Protein AF-A0A1F8SDV8-F1 (afdb_monomer)

Nearest PDB structures (foldseek):
  3fo8-assembly1_D  TM=5.947E-01  e=2.381E+00  Tequatrovirus T4
  1kzf-assembly1_A  TM=5.421E-01  e=2.710E+00  Pantoea stewartii subsp. stewartii

Sequence (107 aa):
MPEGTQVDLAQVLSIPWDRAVLMEPYSDGVAMNERLGFRGFRDDASGPMDEANQFVVFVQGQTVVSTASLFPESGSFRFDPTITEFSREDAKFVVERSGAGVTLTRP

pLDDT: mean 82.39, std 11.58, range [51.09, 95.25]

Solvent-accessible surface area (backbone atoms only — not comparable to full-atom values): 6331 Å² total; per-residue (Å²): 134,62,70,72,38,75,44,51,53,52,75,71,45,86,67,83,50,53,37,34,40,50,40,58,47,71,59,46,63,64,61,45,15,61,77,68,73,48,88,78,65,70,71,87,80,63,66,88,77,49,88,75,35,37,34,39,40,30,25,39,92,94,40,82,73,47,76,46,82,32,47,45,92,82,72,35,53,40,67,40,86,87,60,48,62,45,37,45,92,62,33,50,27,25,32,42,73,54,101,88,45,42,35,36,34,76,116

Structure (mmCIF, N/CA/C/O backbone):
data_AF-A0A1F8SDV8-F1
#
_entry.id   AF-A0A1F8SDV8-F1
#
loop_
_atom_site.group_PDB
_atom_site.id
_atom_site.type_symbol
_atom_site.label_atom_id
_atom_site.label_alt_id
_atom_site.label_comp_id
_atom_site.label_asym_id
_atom_site.label_entity_id
_atom_site.label_seq_id
_atom_site.pdbx_PDB_ins_code
_atom_site.Cartn_x
_atom_site.Cartn_y
_atom_site.Cartn_z
_atom_site.occupancy
_atom_site.B_iso_or_equiv
_atom_site.auth_seq_id
_atom_site.auth_comp_id
_atom_site.auth_asym_id
_atom_site.auth_atom_id
_atom_site.pdbx_PDB_model_num
ATOM 1 N N . MET A 1 1 ? -3.418 5.355 -16.925 1.00 74.81 1 MET A N 1
ATOM 2 C CA . MET A 1 1 ? -3.504 6.620 -16.158 1.00 74.81 1 MET A CA 1
ATOM 3 C C . MET A 1 1 ? -2.447 7.603 -16.654 1.00 74.81 1 MET A C 1
ATOM 5 O O . MET A 1 1 ? -1.295 7.184 -16.741 1.00 74.81 1 MET A O 1
ATOM 9 N N . PRO A 1 2 ? -2.810 8.836 -17.041 1.00 85.12 2 PRO A N 1
ATOM 10 C CA . PRO A 1 2 ? -1.858 9.888 -17.429 1.00 85.12 2 PRO A CA 1
ATOM 11 C C . PRO A 1 2 ? -0.865 10.254 -16.312 1.00 85.12 2 PRO A C 1
ATOM 13 O O . PRO A 1 2 ? -1.168 10.054 -15.138 1.00 85.12 2 PRO A O 1
ATOM 16 N N . GLU A 1 3 ? 0.300 10.796 -16.666 1.00 89.62 3 GLU A N 1
ATOM 17 C CA . GLU A 1 3 ? 1.226 11.415 -15.700 1.00 89.62 3 GLU A CA 1
ATOM 18 C C . GLU A 1 3 ? 0.564 12.609 -14.992 1.00 89.62 3 GLU A C 1
ATOM 20 O O . GLU A 1 3 ? -0.295 13.275 -15.573 1.00 89.62 3 GLU A O 1
ATOM 25 N N . GLY A 1 4 ? 0.908 12.838 -13.724 1.00 89.38 4 GLY A N 1
ATOM 26 C CA . GLY A 1 4 ? 0.322 13.887 -12.886 1.00 89.38 4 GLY A CA 1
ATOM 27 C C . GLY A 1 4 ? -1.101 13.589 -12.401 1.00 89.38 4 GLY A C 1
ATOM 28 O O . GLY A 1 4 ? -1.679 14.391 -11.669 1.00 89.38 4 GLY A O 1
ATOM 29 N N . THR A 1 5 ? -1.683 12.443 -12.778 1.00 92.00 5 THR A N 1
ATOM 30 C CA . THR A 1 5 ? -3.004 12.029 -12.280 1.00 92.00 5 THR A CA 1
ATOM 31 C C . THR A 1 5 ? -2.945 11.835 -10.770 1.00 92.00 5 THR A C 1
ATOM 33 O O . THR A 1 5 ? -2.089 11.098 -10.280 1.00 92.00 5 THR A O 1
ATOM 36 N N . GLN A 1 6 ? -3.884 12.443 -10.046 1.00 92.69 6 GLN A N 1
ATOM 37 C CA . GLN A 1 6 ? -4.081 12.164 -8.627 1.00 92.69 6 GLN A CA 1
ATOM 38 C C . GLN A 1 6 ? -4.913 10.894 -8.451 1.00 92.69 6 GLN A C 1
ATOM 40 O O . GLN A 1 6 ? -5.968 10.736 -9.069 1.00 92.69 6 GLN A O 1
ATOM 45 N N . VAL A 1 7 ? -4.433 9.996 -7.599 1.00 90.19 7 VAL A N 1
ATOM 46 C CA . VAL A 1 7 ? -5.100 8.748 -7.231 1.00 90.19 7 VAL A CA 1
ATOM 47 C C . VAL A 1 7 ? -5.384 8.793 -5.739 1.00 90.19 7 VAL A C 1
ATOM 49 O O . VAL A 1 7 ? -4.464 8.932 -4.940 1.00 90.19 7 VAL A O 1
ATOM 52 N N . ASP A 1 8 ? -6.653 8.660 -5.367 1.00 91.88 8 ASP A N 1
ATOM 53 C CA . ASP A 1 8 ? -7.083 8.531 -3.976 1.00 91.88 8 ASP A CA 1
ATOM 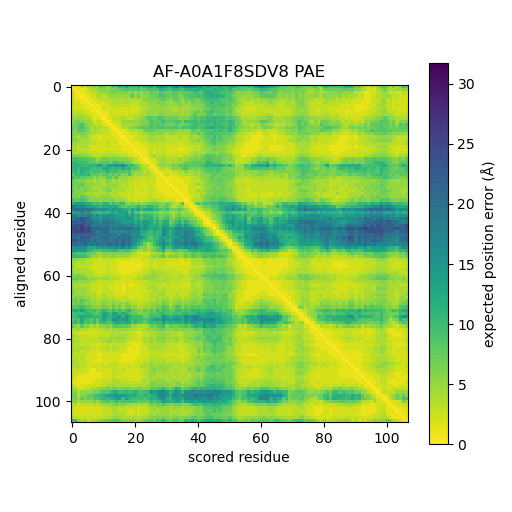54 C C . ASP A 1 8 ? -7.555 7.093 -3.733 1.00 91.88 8 ASP A C 1
ATOM 56 O O . ASP A 1 8 ? -8.657 6.702 -4.129 1.00 91.88 8 ASP A O 1
ATOM 60 N N . LEU A 1 9 ? -6.705 6.278 -3.104 1.00 88.38 9 LEU A N 1
ATOM 61 C CA . LEU A 1 9 ? -7.010 4.867 -2.858 1.00 88.38 9 LEU A CA 1
ATOM 62 C C . LEU A 1 9 ? -8.126 4.679 -1.827 1.00 88.38 9 LEU A C 1
ATOM 64 O O . LEU A 1 9 ? -8.804 3.648 -1.856 1.00 88.38 9 LEU A O 1
ATOM 68 N N . ALA A 1 10 ? -8.382 5.669 -0.965 1.00 89.25 10 ALA A N 1
ATOM 69 C CA . ALA A 1 10 ? -9.520 5.621 -0.053 1.00 89.25 10 ALA A CA 1
ATOM 70 C C . ALA A 1 10 ? -10.856 5.676 -0.809 1.00 89.25 10 ALA A C 1
ATOM 72 O O . ALA A 1 10 ? -11.858 5.169 -0.310 1.00 89.25 10 ALA A O 1
ATOM 73 N N . GLN A 1 11 ? -10.883 6.255 -2.012 1.00 86.88 11 GLN A N 1
ATOM 74 C CA . GLN A 1 11 ? -12.084 6.306 -2.852 1.00 86.88 11 GLN A CA 1
ATOM 75 C C . GLN A 1 11 ? -12.244 5.068 -3.737 1.00 86.88 11 GLN A C 1
ATOM 77 O O . GLN A 1 11 ? -13.362 4.720 -4.111 1.00 86.88 11 GLN A O 1
ATOM 82 N N . VAL A 1 12 ? -11.140 4.391 -4.060 1.00 80.50 12 VAL A N 1
ATOM 83 C CA . VAL A 1 12 ? -11.154 3.172 -4.881 1.00 80.50 12 VAL A CA 1
ATOM 84 C C . VAL A 1 12 ? -11.657 1.972 -4.074 1.00 80.50 12 VAL A C 1
ATOM 86 O O . VAL A 1 12 ? -12.439 1.169 -4.580 1.00 80.50 12 VAL A O 1
ATOM 89 N N . LEU A 1 13 ? -11.238 1.854 -2.811 1.00 80.62 13 LEU A N 1
ATOM 90 C CA . LEU A 1 13 ? -11.649 0.768 -1.922 1.00 80.62 13 LEU A CA 1
ATOM 91 C C . LEU A 1 13 ? -12.837 1.193 -1.053 1.00 80.62 13 LEU A C 1
ATOM 93 O O . LEU A 1 13 ? -12.702 1.948 -0.086 1.00 80.62 13 LEU A O 1
ATOM 97 N N . SER A 1 14 ? -14.010 0.652 -1.388 1.00 83.81 14 SER A N 1
ATOM 98 C CA . SER A 1 14 ? -15.265 0.880 -0.658 1.00 83.81 14 SER A CA 1
ATOM 99 C C . SER A 1 14 ? -15.300 0.220 0.723 1.00 83.81 14 SER A C 1
ATOM 101 O O . SER A 1 14 ? -16.091 0.624 1.574 1.00 83.81 14 SER A O 1
ATOM 103 N N . ILE A 1 15 ? -14.443 -0.773 0.964 1.00 88.19 15 ILE A N 1
ATOM 104 C CA . ILE A 1 15 ? -14.309 -1.415 2.272 1.00 88.19 15 ILE A CA 1
ATOM 105 C C . ILE A 1 15 ? -13.697 -0.446 3.303 1.00 88.19 15 ILE A C 1
ATOM 107 O O . ILE A 1 15 ? -12.787 0.318 2.960 1.00 88.19 15 ILE A O 1
ATOM 111 N N . PRO A 1 16 ? -14.163 -0.459 4.565 1.00 90.75 16 PRO A N 1
ATOM 112 C CA . PRO A 1 16 ? -13.521 0.284 5.646 1.00 90.75 16 PRO A CA 1
ATOM 113 C C . PRO A 1 16 ? -12.119 -0.263 5.942 1.00 90.75 16 PRO A C 1
ATOM 115 O O . PRO A 1 16 ? -11.938 -1.471 6.069 1.00 90.75 16 PRO A O 1
ATOM 118 N N . TRP A 1 17 ? -11.135 0.624 6.068 1.00 94.81 17 TRP A N 1
ATOM 119 C CA . TRP A 1 17 ? -9.769 0.305 6.488 1.00 94.81 17 TRP A CA 1
ATOM 120 C C . TRP A 1 17 ? -9.143 1.540 7.141 1.00 94.81 17 TRP A C 1
ATOM 122 O O . TRP A 1 17 ? -9.489 2.664 6.779 1.00 94.81 17 TRP A O 1
ATOM 132 N N . ASP A 1 18 ? -8.237 1.327 8.088 1.00 94.88 18 ASP A N 1
ATOM 133 C CA . ASP A 1 18 ? -7.582 2.386 8.863 1.00 94.88 18 ASP A CA 1
ATOM 134 C C . ASP A 1 18 ? -6.182 2.674 8.311 1.00 94.88 18 ASP A C 1
ATOM 136 O O . ASP A 1 18 ? -5.793 3.830 8.126 1.00 94.88 18 ASP A O 1
ATOM 140 N N . ARG A 1 19 ? -5.439 1.606 7.995 1.00 95.06 19 ARG A N 1
ATOM 141 C CA . ARG A 1 19 ? -4.096 1.680 7.413 1.00 95.06 19 ARG A CA 1
ATOM 142 C C . ARG A 1 19 ? -3.862 0.629 6.337 1.00 95.06 19 ARG A C 1
ATOM 144 O O . ARG A 1 19 ? -4.488 -0.430 6.341 1.00 95.06 19 ARG A O 1
ATOM 151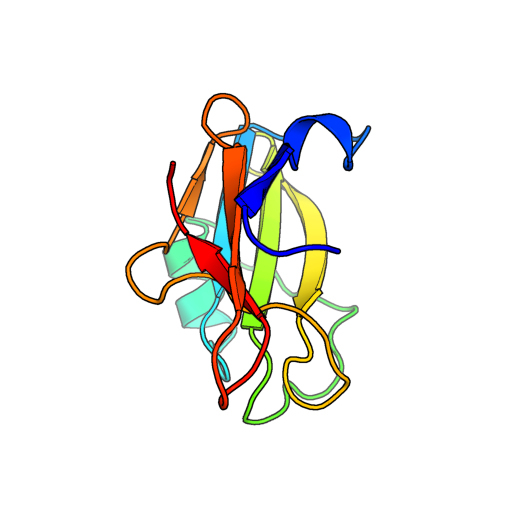 N N . ALA A 1 20 ? -2.929 0.920 5.449 1.00 94.06 20 ALA A N 1
ATOM 152 C CA . ALA A 1 20 ? -2.416 0.019 4.441 1.00 94.06 20 ALA A CA 1
ATOM 153 C C . ALA A 1 20 ? -0.905 -0.120 4.628 1.00 94.06 20 ALA A C 1
ATOM 155 O O . ALA A 1 20 ? -0.200 0.877 4.780 1.00 94.06 20 ALA A O 1
ATOM 156 N N . VAL A 1 21 ? -0.410 -1.352 4.625 1.00 93.19 21 VAL A N 1
ATOM 157 C CA . VAL A 1 21 ? 1.016 -1.650 4.781 1.00 93.19 21 VAL A CA 1
ATOM 158 C C . VAL A 1 21 ? 1.535 -2.237 3.481 1.00 93.19 21 VAL A C 1
ATOM 160 O O . VAL A 1 21 ? 0.959 -3.198 2.965 1.00 93.19 21 VAL A O 1
ATOM 163 N N . LEU A 1 22 ? 2.615 -1.659 2.957 1.00 90.38 22 LEU A N 1
ATOM 164 C CA . LEU A 1 22 ? 3.301 -2.193 1.793 1.00 90.38 22 LEU A CA 1
ATOM 165 C C . LEU A 1 22 ? 4.312 -3.235 2.246 1.00 90.38 22 LEU A C 1
ATOM 167 O O . LEU A 1 22 ? 5.213 -2.957 3.044 1.00 90.38 22 LEU A O 1
ATOM 171 N N . MET A 1 23 ? 4.148 -4.427 1.700 1.00 87.31 23 MET A N 1
ATOM 172 C CA . MET A 1 23 ? 5.051 -5.544 1.876 1.00 87.31 23 MET A CA 1
ATOM 173 C C . MET A 1 23 ? 6.020 -5.579 0.705 1.00 87.31 23 MET A C 1
ATOM 175 O O . MET A 1 23 ? 5.629 -5.478 -0.464 1.00 87.31 23 MET A O 1
ATOM 179 N N . GLU A 1 24 ? 7.293 -5.717 1.047 1.00 78.06 24 GLU A N 1
ATOM 180 C CA . GLU A 1 24 ? 8.347 -5.943 0.071 1.00 78.06 24 GLU A CA 1
ATOM 181 C C . GLU A 1 24 ? 8.186 -7.329 -0.563 1.00 78.06 24 GLU A C 1
ATOM 183 O O . GLU A 1 24 ? 7.638 -8.236 0.086 1.00 78.06 24 GLU A O 1
ATOM 188 N N . PRO A 1 25 ? 8.680 -7.512 -1.801 1.00 75.44 25 PRO A N 1
ATOM 189 C CA . PRO A 1 25 ? 8.801 -8.838 -2.390 1.00 75.44 25 PRO A CA 1
ATOM 190 C C . PRO A 1 25 ? 9.488 -9.798 -1.410 1.00 75.44 25 PRO A C 1
ATOM 192 O O . PRO A 1 25 ? 10.404 -9.404 -0.689 1.00 75.44 25 PRO A O 1
ATOM 195 N N . TYR A 1 26 ? 9.018 -11.045 -1.355 1.00 73.00 26 TYR A N 1
ATOM 196 C CA . TYR A 1 26 ? 9.504 -12.076 -0.426 1.00 73.00 26 TYR A CA 1
ATOM 197 C C . TYR A 1 26 ? 9.402 -11.790 1.076 1.00 73.00 26 TYR A C 1
ATOM 199 O O . TYR A 1 26 ? 10.071 -12.460 1.864 1.00 73.00 26 TYR A O 1
ATOM 207 N N . SER A 1 27 ? 8.551 -10.861 1.515 1.00 72.62 27 SER A N 1
ATOM 208 C CA . SER A 1 27 ? 8.248 -10.753 2.948 1.00 72.62 27 SER A CA 1
ATOM 209 C C . SER A 1 27 ? 7.660 -12.078 3.452 1.00 72.62 27 SER A C 1
ATOM 211 O O . SER A 1 27 ? 6.538 -12.437 3.094 1.00 72.62 27 SER A O 1
ATOM 213 N N . ASP A 1 28 ? 8.416 -12.825 4.261 1.00 75.25 28 ASP A N 1
ATOM 214 C CA . ASP A 1 28 ? 7.928 -14.079 4.831 1.00 75.25 28 ASP A CA 1
ATOM 215 C C . ASP A 1 28 ? 6.792 -13.835 5.841 1.00 75.25 28 ASP A C 1
ATOM 217 O O . ASP A 1 28 ? 6.504 -12.709 6.258 1.00 75.25 28 ASP A O 1
ATOM 221 N N . GLY A 1 29 ? 6.116 -14.911 6.250 1.00 75.31 29 GLY A N 1
ATOM 222 C CA . GLY A 1 29 ? 4.992 -14.804 7.177 1.00 75.31 29 GLY A CA 1
ATOM 223 C C . GLY A 1 29 ? 5.360 -14.160 8.518 1.00 75.31 29 GLY A C 1
ATOM 224 O O . GLY A 1 29 ? 4.505 -13.517 9.121 1.00 75.31 29 GLY A O 1
ATOM 225 N N . VAL A 1 30 ? 6.601 -14.297 8.994 1.00 80.62 30 VAL A N 1
ATOM 226 C CA . VAL A 1 30 ? 7.045 -13.697 10.261 1.00 80.62 30 VAL A CA 1
ATOM 227 C C . VAL A 1 30 ? 7.234 -12.197 10.079 1.00 80.62 30 VAL A C 1
ATOM 229 O O . VAL A 1 30 ? 6.592 -11.431 10.794 1.00 80.62 30 VAL A O 1
ATOM 232 N N . ALA A 1 31 ? 8.005 -11.779 9.076 1.00 82.44 31 ALA A N 1
ATOM 233 C CA . ALA A 1 31 ? 8.237 -10.375 8.750 1.00 82.44 31 ALA A CA 1
ATOM 234 C C . ALA A 1 31 ? 6.922 -9.636 8.455 1.00 82.44 31 ALA A C 1
ATOM 236 O O . ALA A 1 31 ? 6.700 -8.519 8.925 1.00 82.44 31 ALA A O 1
ATOM 237 N N . MET A 1 32 ? 6.001 -10.287 7.738 1.00 82.75 32 MET A N 1
ATOM 238 C CA . MET A 1 32 ? 4.671 -9.746 7.475 1.00 82.75 32 MET A CA 1
ATOM 239 C C . MET A 1 32 ? 3.877 -9.552 8.774 1.00 82.75 32 MET A C 1
ATOM 241 O O . MET A 1 32 ? 3.306 -8.487 8.995 1.00 82.75 32 MET A O 1
ATOM 245 N N . ASN A 1 33 ? 3.856 -10.553 9.658 1.00 84.69 33 ASN A N 1
ATOM 246 C CA . ASN A 1 33 ? 3.179 -10.446 10.951 1.00 84.69 33 ASN A CA 1
ATOM 247 C C . ASN A 1 33 ? 3.794 -9.371 11.851 1.00 84.69 33 ASN A C 1
ATOM 249 O O . ASN A 1 33 ? 3.050 -8.631 12.492 1.00 84.69 33 ASN A O 1
ATOM 253 N N . GLU A 1 34 ? 5.121 -9.244 11.871 1.00 86.81 34 GLU A N 1
ATOM 254 C CA . GLU A 1 34 ? 5.827 -8.193 12.607 1.00 86.81 34 GLU A CA 1
ATOM 255 C C . GLU A 1 34 ? 5.427 -6.801 12.107 1.00 86.81 34 GLU A C 1
ATOM 257 O O . GLU A 1 34 ? 5.038 -5.948 12.906 1.00 86.81 34 GLU A O 1
ATOM 262 N N . ARG A 1 35 ? 5.418 -6.588 10.787 1.00 87.38 35 ARG A N 1
ATOM 263 C CA . ARG A 1 35 ? 5.049 -5.304 10.163 1.00 87.38 35 ARG A CA 1
ATOM 264 C C . ARG A 1 35 ? 3.560 -4.976 10.348 1.00 87.38 35 ARG A C 1
ATOM 266 O O . ARG A 1 35 ? 3.179 -3.824 10.568 1.00 87.38 35 ARG A O 1
ATOM 273 N N . LEU A 1 36 ? 2.700 -5.996 10.329 1.00 87.62 36 LEU A N 1
ATOM 274 C CA . LEU A 1 36 ? 1.276 -5.866 10.652 1.00 87.62 36 LEU A CA 1
ATOM 275 C C . LEU A 1 36 ? 1.008 -5.740 12.161 1.00 87.62 36 LEU A C 1
ATOM 277 O O . LEU A 1 36 ? -0.083 -5.326 12.544 1.00 87.62 36 LEU A O 1
ATOM 281 N N . GLY A 1 37 ? 1.971 -6.058 13.027 1.00 86.62 37 GLY A N 1
ATOM 282 C CA . GLY A 1 37 ? 1.754 -6.139 14.472 1.00 86.62 37 GLY A CA 1
ATOM 283 C C . GLY A 1 37 ? 0.766 -7.243 14.876 1.00 86.62 37 GLY A C 1
ATOM 284 O O . GLY A 1 37 ? 0.119 -7.140 15.920 1.00 86.62 37 GLY A O 1
ATOM 285 N N . PHE A 1 38 ? 0.607 -8.277 14.046 1.00 84.38 38 PHE A N 1
ATOM 286 C CA . PHE A 1 38 ? -0.328 -9.384 14.255 1.00 84.38 38 PHE A CA 1
ATOM 287 C C . PHE A 1 38 ? 0.399 -10.640 14.727 1.00 84.38 38 PHE A C 1
ATOM 289 O O . PHE A 1 38 ? 1.604 -10.802 14.554 1.00 84.38 38 PHE A O 1
ATOM 296 N N . ARG A 1 39 ? -0.349 -11.558 15.346 1.00 74.00 39 ARG A N 1
ATOM 297 C CA . ARG A 1 39 ? 0.143 -12.899 15.671 1.00 74.00 39 ARG A CA 1
ATOM 298 C C . ARG A 1 39 ? -0.583 -13.915 14.800 1.00 74.00 39 ARG A C 1
ATOM 300 O O . ARG A 1 39 ? -1.702 -14.299 15.118 1.00 74.00 39 ARG A O 1
ATOM 307 N N . GLY A 1 40 ? 0.072 -14.364 13.732 1.00 66.88 40 GLY A N 1
ATOM 308 C CA . GLY A 1 40 ? -0.378 -15.511 12.941 1.00 66.88 40 GLY A CA 1
ATOM 309 C C . GLY A 1 40 ? -1.329 -15.189 11.790 1.00 66.88 40 GLY A C 1
ATOM 310 O O . GLY A 1 40 ? -2.075 -16.071 11.377 1.00 66.88 40 GLY A O 1
ATOM 311 N N . PHE A 1 41 ? -1.298 -13.969 11.246 1.00 74.69 41 PHE A N 1
ATOM 312 C CA . PHE A 1 41 ? -1.862 -13.714 9.925 1.00 74.69 41 PHE A CA 1
ATOM 313 C C . PHE A 1 41 ? -1.163 -14.610 8.900 1.00 74.69 41 PHE A C 1
ATOM 315 O O . PHE A 1 41 ? 0.066 -14.620 8.788 1.00 74.69 41 PHE A O 1
ATOM 322 N N . ARG A 1 42 ? -1.969 -15.374 8.174 1.00 67.31 42 ARG A N 1
ATOM 323 C CA . ARG A 1 42 ? -1.560 -16.194 7.046 1.00 67.31 42 ARG A CA 1
ATOM 324 C C . ARG A 1 42 ? -2.459 -15.775 5.901 1.00 67.31 42 ARG A C 1
ATOM 326 O O . ARG A 1 42 ? -3.679 -15.838 6.031 1.00 67.31 42 ARG A O 1
ATOM 333 N N . ASP A 1 43 ? -1.866 -15.269 4.832 1.00 65.88 43 ASP A N 1
ATOM 334 C CA . ASP A 1 43 ? -2.633 -15.005 3.629 1.00 65.88 43 ASP A CA 1
ATOM 335 C C . ASP A 1 43 ? -2.817 -16.337 2.900 1.00 65.88 43 ASP A C 1
ATOM 337 O O . ASP A 1 43 ? -1.926 -16.813 2.204 1.00 65.88 43 ASP A O 1
ATOM 341 N N . ASP A 1 44 ? -3.960 -16.979 3.130 1.00 56.84 44 ASP A N 1
ATOM 342 C CA . ASP A 1 44 ? -4.293 -18.260 2.501 1.00 56.84 44 ASP A CA 1
ATOM 343 C C . ASP A 1 44 ? -4.577 -18.110 0.990 1.00 56.84 44 ASP A C 1
ATOM 345 O O . ASP A 1 44 ? -4.715 -19.112 0.285 1.00 56.84 44 ASP A O 1
ATOM 349 N N . ALA A 1 45 ? -4.682 -16.871 0.487 1.00 51.09 45 ALA A N 1
ATOM 350 C CA . ALA A 1 45 ? -4.994 -16.559 -0.905 1.00 51.09 45 ALA A CA 1
ATOM 351 C C . ALA A 1 45 ? -3.761 -16.200 -1.753 1.00 51.09 45 ALA A C 1
ATOM 353 O O . ALA A 1 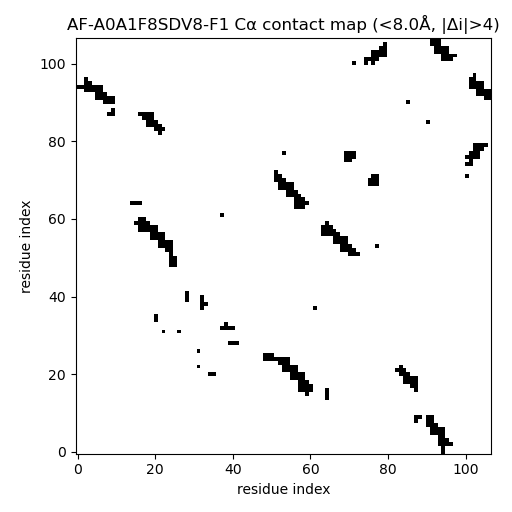45 ? -3.847 -16.251 -2.984 1.00 51.09 45 ALA A O 1
ATOM 354 N N . SER A 1 46 ? -2.615 -15.870 -1.147 1.00 53.75 46 SER A N 1
ATOM 355 C CA . SER A 1 46 ? -1.374 -15.705 -1.906 1.00 53.75 46 SER A CA 1
ATOM 356 C C . SER A 1 46 ? -0.786 -17.076 -2.225 1.00 53.75 46 SER A C 1
ATOM 358 O O . SER A 1 46 ? -0.359 -17.835 -1.357 1.00 53.75 46 SER A O 1
ATOM 360 N N . GLY A 1 47 ? -0.751 -17.406 -3.517 1.00 52.09 47 GLY A N 1
ATOM 361 C CA . GLY A 1 47 ? 0.130 -18.455 -4.026 1.00 52.09 47 GLY A CA 1
ATOM 362 C C . GLY A 1 47 ? 1.608 -18.154 -3.709 1.00 52.09 47 GLY A C 1
ATOM 363 O O . GLY A 1 47 ? 1.909 -17.164 -3.041 1.00 52.09 47 GLY A O 1
ATOM 364 N N . PRO A 1 48 ? 2.557 -18.983 -4.181 1.00 52.41 48 PRO A N 1
ATOM 365 C CA . PRO A 1 48 ? 3.981 -18.726 -3.969 1.00 52.41 48 PRO A CA 1
ATOM 366 C C . PRO A 1 48 ? 4.321 -17.284 -4.373 1.00 52.41 48 PRO A C 1
ATOM 368 O O . PRO A 1 48 ? 4.105 -16.890 -5.519 1.00 52.41 48 PRO A O 1
ATOM 371 N N . MET A 1 49 ? 4.772 -16.493 -3.395 1.00 57.50 49 MET A N 1
ATOM 372 C CA . MET A 1 49 ? 5.119 -15.089 -3.593 1.00 57.50 49 MET A CA 1
ATOM 373 C C . MET A 1 49 ? 6.298 -15.011 -4.559 1.00 57.50 49 MET A C 1
ATOM 375 O O . MET A 1 49 ? 7.358 -15.574 -4.299 1.00 57.50 49 MET A O 1
ATOM 379 N N . ASP A 1 50 ? 6.067 -14.361 -5.692 1.00 58.56 50 ASP A N 1
ATOM 380 C CA . ASP A 1 50 ? 7.045 -14.188 -6.760 1.00 58.56 50 ASP A CA 1
ATOM 381 C C . ASP A 1 50 ? 7.995 -13.012 -6.466 1.00 58.56 50 ASP A C 1
ATOM 383 O O . ASP A 1 50 ? 7.671 -12.083 -5.721 1.00 58.56 50 ASP A O 1
ATOM 387 N N . GLU A 1 51 ? 9.158 -13.068 -7.100 1.00 56.00 51 GLU A N 1
ATOM 388 C CA . GLU A 1 51 ? 10.406 -12.345 -6.841 1.00 56.00 51 GLU A CA 1
ATOM 389 C C . GLU A 1 51 ? 10.300 -10.819 -6.967 1.00 56.00 51 GLU A C 1
ATOM 391 O O . GLU A 1 51 ? 11.076 -10.073 -6.368 1.00 56.00 51 GLU A O 1
ATOM 396 N N . ALA A 1 52 ? 9.298 -10.342 -7.707 1.00 62.16 52 ALA A N 1
ATOM 397 C CA . ALA A 1 52 ? 9.161 -8.940 -8.095 1.00 62.16 52 ALA A CA 1
ATOM 398 C C . ALA A 1 52 ? 7.903 -8.241 -7.549 1.00 62.16 52 ALA A C 1
ATOM 400 O O . ALA A 1 52 ? 7.729 -7.036 -7.762 1.00 62.16 52 ALA A O 1
ATOM 401 N N . ASN A 1 53 ? 7.006 -8.959 -6.866 1.00 71.19 53 ASN A N 1
ATOM 402 C CA . ASN A 1 53 ? 5.668 -8.438 -6.583 1.00 71.19 53 ASN A CA 1
ATOM 403 C C . ASN A 1 53 ? 5.585 -7.757 -5.218 1.00 71.19 53 ASN A C 1
ATOM 405 O O . ASN A 1 53 ? 5.852 -8.358 -4.179 1.00 71.19 53 ASN A O 1
ATOM 409 N N . GLN A 1 54 ? 5.155 -6.497 -5.225 1.00 78.00 54 GLN A N 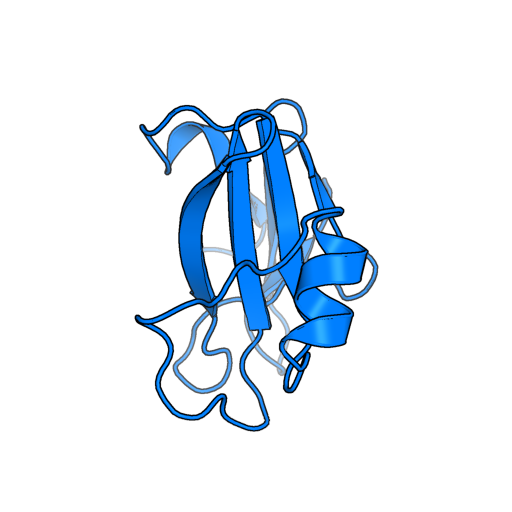1
ATOM 410 C CA . GLN A 1 54 ? 4.771 -5.792 -4.006 1.00 78.00 54 GLN A CA 1
ATOM 411 C C . GLN A 1 54 ? 3.353 -6.204 -3.610 1.00 78.00 54 GLN A C 1
ATOM 413 O O . GLN A 1 54 ? 2.497 -6.448 -4.463 1.00 78.00 54 GLN A O 1
ATOM 418 N N . PHE A 1 55 ? 3.081 -6.228 -2.311 1.00 83.38 55 PHE A N 1
ATOM 419 C CA . PHE A 1 55 ? 1.734 -6.445 -1.795 1.00 83.38 55 PHE A CA 1
ATOM 420 C C . PHE A 1 55 ? 1.305 -5.268 -0.939 1.00 83.38 55 PHE A C 1
ATOM 422 O O . PHE A 1 55 ? 2.091 -4.739 -0.159 1.00 83.38 55 PHE A O 1
ATOM 429 N N . VAL A 1 56 ? 0.040 -4.885 -1.050 1.00 88.88 56 VAL A N 1
ATOM 430 C CA . VAL A 1 56 ? -0.581 -3.943 -0.121 1.00 88.88 56 VAL A CA 1
ATOM 431 C C . VAL A 1 56 ? -1.571 -4.707 0.736 1.00 88.88 56 VAL A C 1
ATOM 433 O O . VAL A 1 56 ? -2.463 -5.379 0.216 1.00 88.88 56 VAL A O 1
ATOM 436 N N . VAL A 1 57 ? -1.416 -4.601 2.052 1.00 90.56 57 VAL A N 1
ATOM 437 C CA . VAL A 1 57 ? -2.315 -5.209 3.033 1.00 90.56 57 VAL A CA 1
ATOM 438 C C . VAL A 1 57 ? -3.132 -4.106 3.689 1.00 90.56 57 VAL A C 1
ATOM 440 O O . VAL A 1 57 ? -2.576 -3.249 4.373 1.00 90.56 57 VAL A O 1
ATOM 443 N N . PHE A 1 58 ? -4.447 -4.132 3.493 1.00 92.62 58 PHE A N 1
ATOM 444 C CA . PHE A 1 58 ? -5.386 -3.187 4.092 1.00 92.62 58 PHE A CA 1
ATOM 445 C C . PHE A 1 58 ? -5.899 -3.738 5.420 1.00 92.62 58 PHE A C 1
ATOM 447 O O . PHE A 1 58 ? -6.365 -4.877 5.502 1.00 92.62 58 PHE A O 1
ATOM 454 N N . VAL A 1 59 ? -5.823 -2.914 6.460 1.00 93.31 59 VAL A N 1
ATOM 455 C CA . VAL A 1 59 ? -6.085 -3.291 7.847 1.00 93.31 59 VAL A CA 1
ATOM 456 C C . VAL A 1 59 ? -7.155 -2.392 8.451 1.00 93.31 59 VAL A C 1
ATOM 458 O O . VAL A 1 59 ? -7.071 -1.172 8.336 1.00 93.31 59 VAL A O 1
ATOM 461 N N . GLN A 1 60 ? -8.113 -2.995 9.155 1.00 93.19 60 GLN A N 1
ATOM 462 C CA . GLN A 1 60 ? -9.044 -2.310 10.050 1.00 93.19 60 GLN A CA 1
ATOM 463 C C . GLN A 1 60 ? -8.858 -2.840 11.481 1.00 93.19 60 GLN A C 1
ATOM 465 O O . GLN A 1 60 ? -9.080 -4.023 11.755 1.00 93.19 60 GLN A O 1
ATOM 470 N N . GLY A 1 61 ? -8.413 -1.985 12.4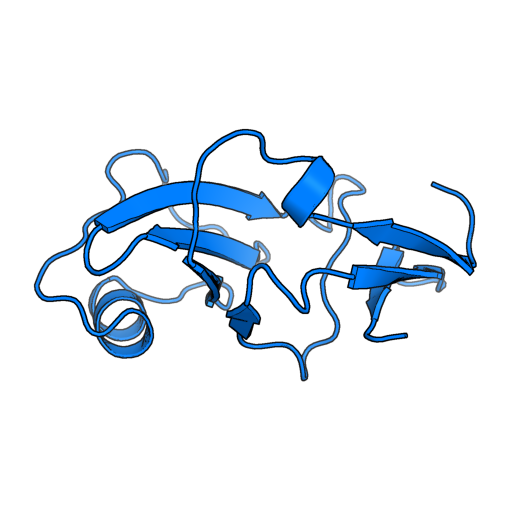00 1.00 90.44 61 GLY A N 1
ATOM 471 C CA . GLY A 1 61 ? -8.010 -2.364 13.752 1.00 90.44 61 GLY A CA 1
ATOM 472 C C . GLY A 1 61 ? -6.929 -3.450 13.740 1.00 90.44 61 GLY A C 1
ATOM 473 O O . GLY A 1 61 ? -5.790 -3.205 13.348 1.00 90.44 61 GLY A O 1
ATOM 474 N N . GLN A 1 62 ? -7.295 -4.661 14.170 1.00 88.19 62 GLN A N 1
ATOM 475 C CA . GLN A 1 62 ? -6.420 -5.843 14.170 1.00 88.19 62 GLN A CA 1
ATOM 476 C C . GLN A 1 62 ? -6.791 -6.894 13.112 1.00 88.19 62 GLN A C 1
ATOM 478 O O . GLN A 1 62 ? -6.405 -8.055 13.222 1.00 88.19 62 GLN A O 1
ATOM 483 N N . THR A 1 63 ? -7.559 -6.501 12.096 1.00 87.50 63 THR A N 1
ATOM 484 C CA . THR A 1 63 ? -8.066 -7.416 11.070 1.00 87.50 63 THR A CA 1
ATOM 485 C C . THR A 1 63 ? -7.547 -7.008 9.699 1.00 87.50 63 THR A C 1
ATOM 487 O O . THR A 1 63 ? -7.653 -5.841 9.323 1.00 87.50 63 THR A O 1
ATOM 490 N N . VAL A 1 64 ? -7.017 -7.963 8.930 1.00 89.06 64 VAL A N 1
ATOM 491 C CA . VAL A 1 64 ? -6.790 -7.767 7.491 1.00 89.06 64 VAL A CA 1
ATOM 492 C C . VAL A 1 64 ? -8.138 -7.826 6.783 1.00 89.06 64 VAL A C 1
ATOM 494 O O . VAL A 1 64 ? -8.844 -8.826 6.886 1.00 89.06 64 VAL A O 1
ATOM 497 N N . VAL A 1 65 ? -8.497 -6.759 6.075 1.00 90.50 65 VAL A N 1
ATOM 498 C CA . VAL A 1 65 ? -9.785 -6.650 5.368 1.00 90.50 65 VAL A CA 1
ATOM 499 C C . VAL A 1 65 ? -9.654 -6.867 3.864 1.00 90.50 65 VAL A C 1
ATOM 501 O O . VAL A 1 65 ? -10.630 -7.222 3.211 1.00 90.50 65 VAL A O 1
ATOM 504 N N . SER A 1 66 ? -8.458 -6.662 3.307 1.00 89.00 66 SER A N 1
ATOM 505 C CA . SER A 1 66 ? -8.146 -6.965 1.911 1.00 89.00 66 SER A CA 1
ATOM 506 C C . SER A 1 66 ? -6.644 -7.003 1.695 1.00 89.00 66 SER A C 1
ATOM 508 O O . SER A 1 66 ? -5.881 -6.326 2.385 1.00 89.00 66 SER A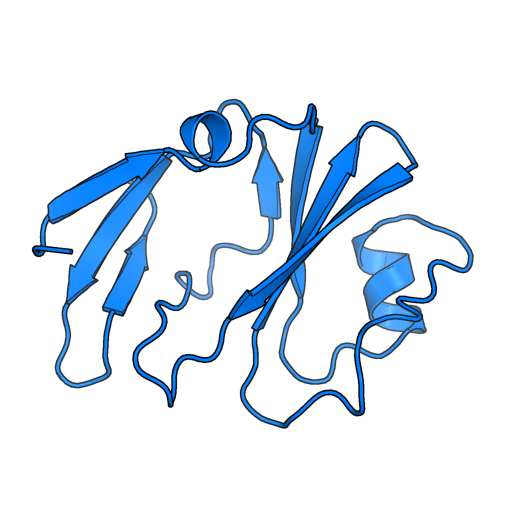 O 1
ATOM 510 N N . THR A 1 67 ? -6.231 -7.728 0.667 1.00 87.00 67 THR A N 1
ATOM 511 C CA . THR A 1 67 ? -4.878 -7.686 0.125 1.00 87.00 67 THR A CA 1
ATOM 512 C C . THR A 1 67 ? -4.944 -7.346 -1.363 1.00 87.00 67 THR A C 1
ATOM 514 O O . THR A 1 67 ? -5.958 -7.586 -2.019 1.00 87.00 67 THR A O 1
ATOM 517 N N . ALA A 1 68 ? -3.900 -6.714 -1.890 1.00 84.44 68 ALA A N 1
ATOM 518 C CA . ALA A 1 68 ? -3.773 -6.423 -3.311 1.00 84.44 68 ALA A CA 1
ATOM 519 C C . ALA A 1 68 ? -2.340 -6.693 -3.766 1.00 84.44 68 ALA A C 1
ATOM 521 O O . ALA A 1 68 ? -1.393 -6.114 -3.232 1.00 84.44 68 ALA A O 1
ATOM 522 N N . SER A 1 69 ? -2.197 -7.556 -4.767 1.00 80.06 69 SER A N 1
ATOM 523 C CA . SER A 1 69 ? -0.925 -7.799 -5.440 1.00 80.06 69 SER A CA 1
ATOM 524 C C . SER A 1 69 ? -0.665 -6.707 -6.470 1.00 80.06 69 SER A C 1
ATOM 526 O O . SER A 1 69 ? -1.529 -6.395 -7.292 1.00 80.06 69 SER A O 1
ATOM 528 N N . LEU A 1 70 ? 0.539 -6.152 -6.456 1.00 78.31 70 LEU A N 1
ATOM 529 C CA . LEU A 1 70 ? 1.032 -5.251 -7.484 1.00 78.31 70 LEU A CA 1
ATOM 530 C C . LEU A 1 70 ? 2.032 -6.028 -8.330 1.00 78.31 70 LEU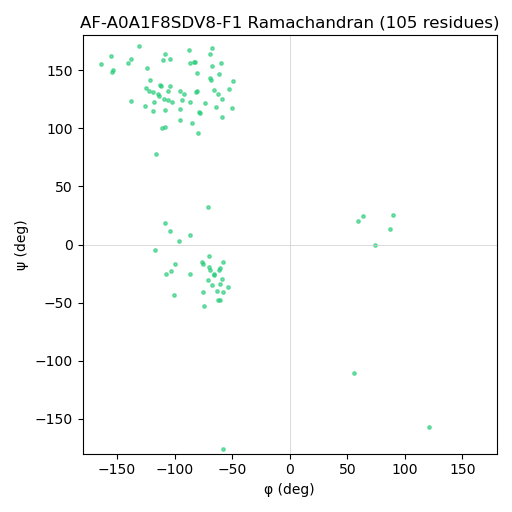 A C 1
ATOM 532 O O . LEU A 1 70 ? 3.008 -6.557 -7.800 1.00 78.31 70 LEU A O 1
ATOM 536 N N . PHE A 1 71 ? 1.793 -6.069 -9.639 1.00 75.38 71 PHE A N 1
ATOM 537 C CA . PHE A 1 71 ? 2.626 -6.791 -10.601 1.00 75.38 71 PHE A CA 1
ATOM 538 C C . PHE A 1 71 ? 3.276 -5.798 -11.578 1.00 75.38 71 PHE A C 1
ATOM 540 O O . PHE A 1 71 ? 2.763 -5.634 -12.696 1.00 75.38 71 PHE A O 1
ATOM 547 N N . PRO A 1 72 ? 4.350 -5.080 -11.192 1.00 68.00 72 PRO A N 1
ATOM 548 C CA . PRO A 1 72 ? 4.936 -4.018 -12.014 1.00 68.00 72 PRO A CA 1
ATOM 549 C C . PRO A 1 72 ? 5.281 -4.472 -13.439 1.00 68.00 72 PRO A C 1
ATOM 551 O O . PRO A 1 72 ? 5.050 -3.737 -14.397 1.00 68.00 72 PRO A O 1
ATOM 554 N N . GLU A 1 73 ? 5.743 -5.715 -13.596 1.00 67.50 73 GLU A N 1
ATOM 555 C CA . GLU A 1 73 ? 6.136 -6.293 -14.890 1.00 67.50 73 GLU A CA 1
ATOM 556 C C . GLU A 1 73 ? 4.967 -6.465 -15.873 1.00 67.50 73 GLU A C 1
ATOM 558 O O . GLU A 1 73 ? 5.153 -6.399 -17.086 1.00 67.50 73 GLU A O 1
ATOM 563 N N . SER A 1 74 ? 3.739 -6.611 -15.367 1.00 62.72 74 SER A N 1
ATOM 564 C CA . SER A 1 74 ? 2.517 -6.713 -16.182 1.00 62.72 74 SER A CA 1
ATOM 565 C C . SER A 1 74 ? 1.910 -5.351 -16.554 1.00 62.72 74 SER A C 1
ATOM 567 O O . SER A 1 74 ? 0.804 -5.281 -17.090 1.00 62.72 74 SER A O 1
ATOM 569 N N . GLY A 1 75 ? 2.618 -4.251 -16.269 1.00 63.34 75 GLY A N 1
ATOM 570 C CA . GLY A 1 75 ? 2.126 -2.887 -16.476 1.00 63.34 75 GLY A CA 1
ATOM 571 C C . GLY A 1 75 ? 1.333 -2.318 -15.295 1.00 63.34 75 GLY A C 1
ATOM 572 O O . GLY A 1 75 ? 0.683 -1.279 -15.447 1.00 63.34 75 GLY A O 1
ATOM 573 N N . SER A 1 76 ? 1.390 -2.967 -14.126 1.00 72.50 76 SER A N 1
ATOM 574 C CA . SER A 1 76 ? 0.894 -2.381 -12.873 1.00 72.50 76 SER A CA 1
ATOM 575 C C . SER A 1 76 ? 1.786 -1.217 -12.427 1.00 72.50 76 SER A C 1
ATOM 577 O O . SER A 1 76 ? 2.919 -1.062 -12.884 1.00 72.50 76 SER A O 1
ATOM 579 N N . PHE A 1 77 ? 1.285 -0.389 -11.512 1.00 81.00 77 PHE A N 1
ATOM 580 C CA . PHE A 1 77 ? 2.104 0.623 -10.852 1.00 81.00 77 PHE A CA 1
ATOM 581 C C . PHE A 1 77 ? 2.879 0.018 -9.675 1.00 81.00 77 PHE A C 1
ATOM 583 O O . PHE A 1 77 ? 2.473 -0.992 -9.100 1.00 81.00 77 PHE A O 1
ATOM 590 N N . ARG A 1 78 ? 3.973 0.677 -9.299 1.00 86.56 78 ARG A N 1
ATOM 591 C CA . ARG A 1 78 ? 4.667 0.490 -8.018 1.00 86.56 78 ARG A CA 1
ATOM 592 C C . ARG A 1 78 ? 4.472 1.723 -7.148 1.00 86.56 78 ARG A C 1
ATOM 594 O O . ARG A 1 78 ? 4.204 2.799 -7.676 1.00 86.56 78 ARG A O 1
ATOM 601 N N . PHE A 1 79 ? 4.644 1.593 -5.844 1.00 88.88 79 PHE A N 1
ATOM 602 C CA . PHE A 1 79 ? 4.784 2.766 -4.982 1.00 88.88 79 PHE A CA 1
ATOM 603 C C . PHE A 1 79 ? 6.240 3.220 -4.925 1.00 88.88 79 PHE A C 1
ATOM 605 O O . PHE A 1 79 ? 7.155 2.427 -5.164 1.00 88.88 79 PHE A O 1
ATOM 612 N N . ASP A 1 80 ? 6.451 4.496 -4.613 1.00 88.12 80 ASP A N 1
ATOM 613 C CA . ASP A 1 80 ? 7.769 4.987 -4.228 1.00 88.12 80 ASP A CA 1
ATOM 614 C C . ASP A 1 80 ? 8.345 4.138 -3.072 1.00 88.12 80 ASP A C 1
ATOM 616 O O . ASP A 1 80 ? 7.620 3.875 -2.110 1.00 88.12 80 ASP A O 1
ATOM 620 N N . PRO A 1 81 ? 9.622 3.708 -3.123 1.00 84.88 81 PRO A N 1
ATOM 621 C CA . PRO A 1 81 ? 10.210 2.836 -2.102 1.00 84.88 81 PRO A CA 1
ATOM 622 C C . PRO A 1 81 ? 10.229 3.417 -0.683 1.00 84.88 81 PRO A C 1
ATOM 624 O O . PRO A 1 81 ? 10.363 2.665 0.279 1.00 84.88 81 PRO A O 1
ATOM 627 N N . THR A 1 82 ? 10.119 4.741 -0.530 1.00 89.44 82 THR A N 1
ATOM 628 C CA . THR A 1 82 ? 10.023 5.387 0.788 1.00 89.44 82 THR A CA 1
ATOM 629 C C . THR A 1 82 ? 8.644 5.217 1.427 1.00 89.44 82 THR A C 1
ATOM 631 O O . THR A 1 82 ? 8.501 5.384 2.639 1.00 89.44 82 THR A O 1
ATOM 634 N N . ILE A 1 83 ? 7.627 4.852 0.642 1.00 91.00 83 ILE A N 1
ATOM 635 C CA . ILE A 1 83 ? 6.274 4.588 1.123 1.00 91.00 83 ILE A CA 1
ATOM 636 C C . ILE A 1 83 ? 6.220 3.139 1.606 1.00 91.00 83 ILE A C 1
ATOM 638 O O . ILE A 1 83 ? 6.162 2.199 0.820 1.00 91.00 83 ILE A O 1
ATOM 642 N N . THR A 1 84 ? 6.217 2.956 2.921 1.00 91.50 84 THR A N 1
ATOM 643 C CA . THR A 1 84 ? 6.153 1.632 3.559 1.00 91.50 84 THR A CA 1
ATOM 644 C C . THR A 1 84 ? 4.797 1.350 4.203 1.00 91.50 84 THR A C 1
ATOM 646 O O . THR A 1 84 ? 4.394 0.192 4.303 1.00 91.50 84 THR A O 1
ATOM 649 N N . GLU A 1 85 ? 4.065 2.396 4.586 1.00 94.50 85 GLU A N 1
ATOM 650 C CA . GLU A 1 85 ? 2.679 2.350 5.050 1.00 94.50 85 GLU A CA 1
ATOM 651 C C . GLU A 1 85 ? 1.973 3.695 4.816 1.00 94.50 85 GLU A C 1
ATOM 653 O O . GLU A 1 85 ? 2.613 4.728 4.585 1.00 94.50 85 GLU A O 1
ATOM 658 N N . PHE A 1 86 ? 0.642 3.678 4.846 1.00 95.06 86 PHE A N 1
ATOM 659 C CA . PHE A 1 86 ? -0.193 4.867 4.702 1.00 95.06 86 PHE A CA 1
ATOM 660 C C . PHE A 1 86 ? -1.558 4.686 5.371 1.00 95.06 86 PHE A C 1
ATOM 662 O O . PHE A 1 86 ? -2.083 3.572 5.437 1.00 95.06 86 PHE A O 1
ATOM 669 N N . SER A 1 87 ? -2.145 5.769 5.880 1.00 95.25 87 SER A N 1
ATOM 670 C CA . SER A 1 87 ? -3.500 5.740 6.442 1.00 95.25 87 SER A CA 1
ATOM 671 C C . SER A 1 87 ? -4.551 5.969 5.361 1.00 95.25 87 SER A C 1
ATOM 673 O O . SER A 1 87 ? -4.246 6.422 4.256 1.00 95.25 87 SER A O 1
ATOM 675 N N . ARG A 1 88 ? -5.821 5.704 5.681 1.00 94.06 88 ARG A N 1
ATOM 676 C CA . ARG A 1 88 ? -6.926 6.069 4.784 1.00 94.06 88 ARG A CA 1
ATOM 677 C C . ARG A 1 88 ? -6.997 7.576 4.527 1.00 94.06 88 ARG A C 1
ATOM 679 O O . ARG A 1 88 ? -7.344 7.986 3.424 1.00 94.06 88 ARG A O 1
ATOM 686 N N . GLU A 1 89 ? -6.657 8.397 5.517 1.00 93.19 89 GLU A N 1
ATOM 687 C CA . GLU A 1 89 ? -6.723 9.861 5.418 1.00 93.19 89 GLU A CA 1
ATOM 688 C C . GLU A 1 89 ? -5.641 10.435 4.496 1.00 93.19 89 GLU A C 1
ATOM 690 O O . GLU A 1 89 ? -5.866 11.443 3.821 1.00 93.19 89 GLU A O 1
ATOM 695 N N . ASP A 1 90 ? -4.488 9.767 4.426 1.00 93.81 90 ASP A N 1
ATOM 696 C CA . ASP A 1 90 ? -3.353 10.176 3.601 1.00 93.81 90 ASP A CA 1
ATOM 697 C C . ASP A 1 90 ? -3.190 9.347 2.315 1.00 93.81 90 ASP A C 1
ATOM 699 O O . ASP A 1 90 ? -2.198 9.510 1.617 1.00 93.81 90 ASP A O 1
ATOM 703 N N . ALA A 1 91 ? -4.174 8.527 1.928 1.00 93.94 91 ALA A N 1
ATOM 704 C CA . ALA A 1 91 ? -4.120 7.592 0.793 1.00 93.94 91 ALA A CA 1
ATOM 705 C C . ALA A 1 91 ? -4.148 8.236 -0.615 1.00 93.94 91 ALA A C 1
ATOM 707 O O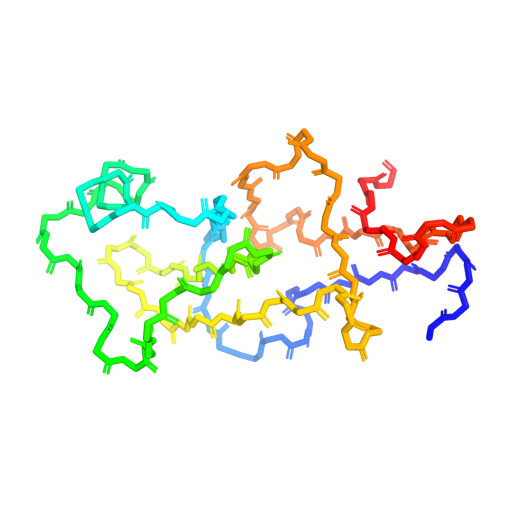 . ALA A 1 91 ? -4.701 7.664 -1.561 1.00 93.94 91 ALA A O 1
ATOM 708 N N . LYS A 1 92 ? -3.578 9.434 -0.755 1.00 94.50 92 LYS A N 1
ATOM 709 C CA . LYS A 1 92 ? -3.522 10.229 -1.981 1.00 94.50 92 LYS A CA 1
ATOM 710 C C . LYS A 1 92 ? -2.118 10.181 -2.564 1.00 94.50 92 LYS A C 1
ATOM 712 O O . LYS A 1 92 ? -1.139 10.415 -1.856 1.00 94.50 92 LYS A O 1
ATOM 717 N N . PHE A 1 93 ? -2.042 9.913 -3.859 1.00 94.00 93 PHE A N 1
ATOM 718 C CA . PHE A 1 93 ? -0.795 9.723 -4.589 1.00 94.00 93 PHE A CA 1
ATOM 719 C C . PHE A 1 93 ? -0.841 10.419 -5.944 1.00 94.00 93 PHE A C 1
ATOM 721 O O . PHE A 1 93 ? -1.919 10.678 -6.487 1.00 94.00 93 PHE A O 1
ATOM 728 N N . VAL A 1 94 ? 0.332 10.681 -6.508 1.00 94.38 94 VAL A N 1
ATOM 729 C CA . VAL A 1 94 ? 0.496 11.223 -7.857 1.00 94.38 94 VAL A CA 1
ATOM 730 C C . VAL A 1 94 ? 1.131 10.166 -8.747 1.00 94.38 94 VAL A C 1
ATOM 732 O O . VAL A 1 94 ? 2.051 9.455 -8.351 1.00 94.38 94 VAL A O 1
ATOM 735 N N . VAL A 1 95 ? 0.600 10.035 -9.960 1.00 91.69 95 VAL A N 1
ATOM 736 C CA . VAL A 1 95 ? 1.143 9.144 -10.984 1.00 91.69 95 VAL A CA 1
ATOM 737 C C . VAL A 1 95 ? 2.363 9.792 -11.629 1.00 91.69 95 VAL A C 1
ATOM 739 O O . VAL A 1 95 ? 2.228 10.749 -12.390 1.00 91.69 95 VAL A O 1
ATOM 742 N N . GLU A 1 96 ? 3.532 9.204 -11.417 1.00 91.88 96 GLU A N 1
ATOM 743 C CA . GLU A 1 96 ? 4.770 9.532 -12.119 1.00 91.88 96 GLU A CA 1
ATOM 744 C C . GLU A 1 96 ? 5.098 8.459 -13.157 1.00 91.88 96 GLU A C 1
ATOM 746 O O . GLU A 1 96 ? 4.980 7.253 -12.913 1.00 91.88 96 GLU A O 1
ATOM 751 N N . ARG A 1 97 ? 5.505 8.890 -14.352 1.00 85.19 97 ARG A N 1
ATOM 752 C CA . ARG A 1 97 ? 5.876 7.990 -15.447 1.00 85.19 97 ARG A CA 1
ATOM 753 C C . ARG A 1 97 ? 7.356 8.142 -15.753 1.00 85.19 97 ARG A C 1
ATOM 755 O O . ARG A 1 97 ? 7.846 9.237 -15.984 1.00 85.19 97 ARG A O 1
ATOM 762 N N . SER A 1 98 ? 8.059 7.019 -15.808 1.00 75.44 98 SER A N 1
ATOM 763 C CA . SER A 1 98 ? 9.465 6.957 -16.209 1.00 75.44 98 SER A CA 1
ATOM 764 C C . SER A 1 98 ? 9.668 5.864 -17.256 1.00 75.44 98 SER A C 1
ATOM 766 O O . SER A 1 98 ? 8.788 5.029 -17.474 1.00 75.44 98 SER A O 1
ATOM 768 N N . GLY A 1 99 ? 10.855 5.808 -17.869 1.00 70.06 99 GLY A N 1
ATOM 769 C CA . GLY A 1 99 ? 11.236 4.684 -18.737 1.00 70.06 99 GLY A CA 1
ATOM 770 C C . GLY A 1 99 ? 11.203 3.317 -18.032 1.00 70.06 99 GLY A C 1
ATOM 771 O O . GLY A 1 99 ? 11.177 2.293 -18.704 1.00 70.06 99 GLY A O 1
ATOM 772 N N . ALA A 1 100 ? 11.157 3.301 -16.694 1.00 67.81 100 ALA A N 1
ATOM 773 C CA . ALA A 1 100 ? 11.066 2.107 -15.858 1.00 67.81 100 ALA A CA 1
ATOM 774 C C . ALA A 1 100 ? 9.626 1.752 -15.423 1.00 67.81 100 ALA A C 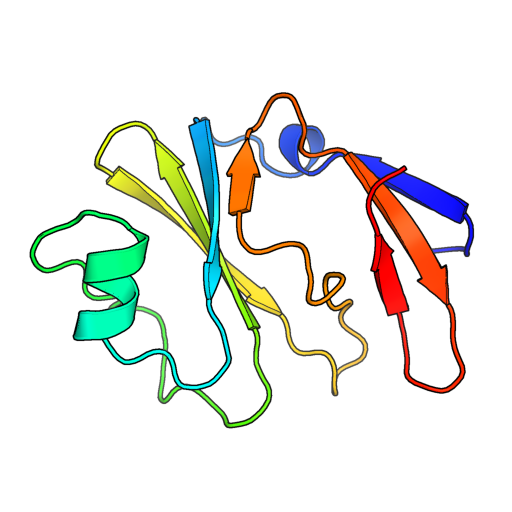1
ATOM 776 O O . ALA A 1 100 ? 9.451 0.814 -14.649 1.00 67.81 100 ALA A O 1
ATOM 777 N N . GLY A 1 101 ? 8.602 2.492 -15.874 1.00 80.69 101 GLY A N 1
ATOM 778 C CA . GLY A 1 101 ? 7.191 2.200 -15.595 1.00 80.69 101 GLY A CA 1
ATOM 779 C C . GLY A 1 101 ? 6.441 3.321 -14.872 1.00 80.69 101 GLY A C 1
ATOM 780 O O . GLY A 1 101 ? 6.805 4.497 -14.962 1.00 80.69 101 GLY A O 1
ATOM 781 N N . VAL A 1 102 ? 5.359 2.945 -14.184 1.00 87.81 102 VAL A N 1
ATOM 782 C CA . VAL A 1 102 ? 4.478 3.859 -13.440 1.00 87.81 102 VAL A CA 1
ATOM 783 C C . VAL A 1 102 ? 4.777 3.765 -11.944 1.00 87.81 102 VAL A C 1
ATOM 785 O O . VAL A 1 102 ? 4.657 2.685 -11.366 1.00 87.81 102 VAL A O 1
ATOM 788 N N . THR A 1 103 ? 5.124 4.887 -11.320 1.00 89.44 103 THR A N 1
ATOM 789 C CA . THR A 1 103 ? 5.346 5.000 -9.872 1.00 89.44 103 THR A CA 1
ATOM 790 C C . THR A 1 103 ? 4.262 5.885 -9.256 1.00 89.44 103 THR A C 1
ATOM 792 O O . THR A 1 103 ? 3.904 6.912 -9.823 1.00 89.44 103 THR A O 1
ATOM 795 N N . LEU A 1 104 ? 3.727 5.489 -8.104 1.00 90.50 104 LEU A N 1
ATOM 796 C CA . LEU A 1 104 ? 2.879 6.327 -7.263 1.00 90.50 104 LEU A CA 1
ATOM 797 C C . LEU A 1 104 ? 3.737 6.992 -6.186 1.00 90.50 104 LEU A C 1
ATOM 799 O O . LEU A 1 104 ? 4.301 6.300 -5.336 1.00 90.50 104 LEU A O 1
ATOM 803 N N . THR A 1 105 ? 3.818 8.318 -6.218 1.00 92.69 105 THR A N 1
ATOM 804 C CA . THR A 1 105 ? 4.548 9.134 -5.238 1.00 92.69 105 THR A CA 1
ATOM 805 C C . THR A 1 105 ? 3.579 9.887 -4.331 1.00 92.69 105 THR A C 1
ATOM 807 O O . THR A 1 105 ? 2.378 9.976 -4.610 1.00 92.69 105 THR A O 1
ATOM 810 N N . ARG A 1 106 ? 4.073 10.393 -3.196 1.00 92.19 106 ARG A N 1
ATOM 811 C CA . ARG A 1 106 ? 3.296 11.331 -2.376 1.00 92.19 106 ARG A CA 1
ATOM 812 C C . ARG A 1 106 ? 3.174 12.673 -3.127 1.00 92.19 106 ARG A C 1
ATOM 814 O O . ARG A 1 106 ? 4.120 13.029 -3.827 1.00 92.19 106 ARG A O 1
ATOM 821 N N . PRO A 1 107 ? 2.026 13.366 -3.024 1.00 84.88 107 PRO A N 1
ATOM 822 C CA . PRO A 1 107 ? 1.830 14.681 -3.635 1.00 84.88 107 PRO A CA 1
ATOM 823 C C . PRO A 1 107 ? 2.783 15.749 -3.090 1.00 84.88 107 PRO A C 1
ATOM 825 O O . PRO A 1 107 ? 3.276 15.587 -1.949 1.00 84.88 107 PRO A O 1
#

Mean predicted aligned error: 6.18 Å

Radius of gyration: 13.76 Å; Cα contacts (8 Å, |Δi|>4): 184; chains: 1; bounding box: 26×33×34 Å

Foldseek 3Di:
DDFFDKDQVLVVDPDDFFKKFKDDQPCDPVNVCVSLVHDDDDPPPDDPGDRHKIKIFTHDPSDGPDMDIADVVVQGEAEDPVPGMDTSVQRMWGWDQDPSHTYTYRD

Secondary structure (DSSP, 8-state):
--TT-EEEHHHH--S--SEEEEEPTT--HHHHHHHHT-SS---TT--SPPTT-EEEEEEETTEEEEEEEE-GGGT-EEE-TT--EEESTT-EEEEEEETTEEEEE--